Protein AF-A0A1Y2V5S9-F1 (afdb_monomer_lite)

Structure (mmCIF, N/CA/C/O backbone):
data_AF-A0A1Y2V5S9-F1
#
_entry.id   AF-A0A1Y2V5S9-F1
#
loop_
_atom_site.group_PDB
_atom_site.id
_atom_site.type_symbol
_atom_site.label_atom_id
_atom_site.label_alt_id
_atom_site.label_comp_id
_atom_site.label_asym_id
_atom_site.label_entity_id
_atom_site.label_seq_id
_atom_site.pdbx_PDB_ins_code
_atom_site.Cartn_x
_atom_site.Cartn_y
_atom_site.Cartn_z
_atom_site.occupancy
_atom_site.B_iso_or_equiv
_atom_site.auth_seq_id
_atom_site.auth_comp_id
_atom_site.auth_asym_id
_atom_site.auth_atom_id
_atom_site.pdbx_PDB_model_num
ATOM 1 N N . MET A 1 1 ? 30.079 -4.402 9.145 1.00 62.75 1 MET A N 1
ATOM 2 C CA . MET A 1 1 ? 29.454 -5.746 9.129 1.00 62.75 1 MET A CA 1
ATOM 3 C C . MET A 1 1 ? 28.172 -5.801 9.967 1.00 62.75 1 MET A C 1
ATOM 5 O O . MET A 1 1 ? 27.140 -6.150 9.419 1.00 62.75 1 MET A O 1
ATOM 9 N N . PHE A 1 2 ? 28.186 -5.369 11.237 1.00 76.19 2 PHE A N 1
ATOM 10 C CA . PHE A 1 2 ? 26.998 -5.355 12.113 1.00 76.19 2 PHE A CA 1
ATOM 11 C C . PHE A 1 2 ? 25.795 -4.567 11.555 1.00 76.19 2 PHE A C 1
ATOM 13 O O . PHE A 1 2 ? 24.699 -5.107 11.476 1.00 76.19 2 PHE A O 1
ATOM 20 N N . LEU A 1 3 ? 26.010 -3.329 11.088 1.00 72.00 3 LEU A N 1
ATOM 21 C CA . LEU A 1 3 ? 24.944 -2.487 10.523 1.00 72.00 3 LEU A CA 1
ATOM 22 C C . LEU A 1 3 ? 24.272 -3.119 9.292 1.00 72.00 3 LEU A C 1
ATOM 24 O O . LEU A 1 3 ? 23.061 -3.037 9.148 1.00 72.00 3 LEU A O 1
ATOM 28 N N . ILE A 1 4 ? 25.051 -3.781 8.433 1.00 73.25 4 ILE A N 1
ATOM 29 C CA . ILE A 1 4 ? 24.550 -4.452 7.224 1.00 73.25 4 ILE A CA 1
ATOM 30 C C . ILE A 1 4 ? 23.699 -5.668 7.606 1.00 73.25 4 ILE A C 1
ATOM 32 O O . ILE A 1 4 ? 22.613 -5.850 7.069 1.00 73.25 4 ILE A O 1
ATOM 36 N N . ASN A 1 5 ? 24.149 -6.462 8.580 1.00 76.69 5 ASN A N 1
ATOM 37 C CA . ASN A 1 5 ? 23.388 -7.613 9.070 1.00 76.69 5 ASN A CA 1
ATOM 38 C C . ASN A 1 5 ? 22.087 -7.187 9.764 1.00 76.69 5 ASN A C 1
ATOM 40 O O . ASN A 1 5 ? 21.061 -7.830 9.569 1.00 76.69 5 ASN A O 1
ATOM 44 N N . LEU A 1 6 ? 22.111 -6.083 10.518 1.00 75.88 6 LEU A N 1
ATOM 45 C CA . LEU A 1 6 ? 20.914 -5.492 11.118 1.00 75.88 6 LEU A CA 1
ATOM 46 C C . LEU A 1 6 ? 19.931 -5.005 10.042 1.00 75.88 6 LEU A C 1
ATOM 48 O O . LEU A 1 6 ? 18.738 -5.286 10.127 1.00 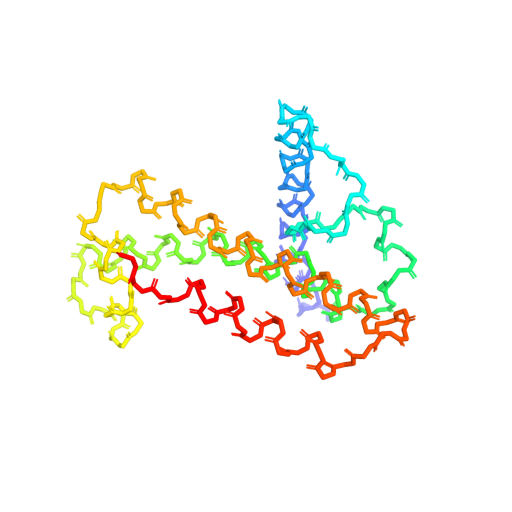75.88 6 LEU A O 1
ATOM 52 N N . LEU A 1 7 ? 20.432 -4.311 9.013 1.00 74.88 7 LEU A N 1
ATOM 53 C CA . LEU A 1 7 ? 19.605 -3.847 7.899 1.00 74.88 7 LEU A CA 1
ATOM 54 C C . LEU A 1 7 ? 18.941 -5.032 7.192 1.00 74.88 7 LEU A C 1
ATOM 56 O O . LEU A 1 7 ? 17.733 -5.021 6.989 1.00 74.88 7 LEU A O 1
ATOM 60 N N . ASN A 1 8 ? 19.711 -6.078 6.887 1.00 74.94 8 ASN A N 1
ATOM 61 C CA . ASN A 1 8 ? 19.202 -7.289 6.247 1.00 74.94 8 ASN A CA 1
ATOM 62 C C . ASN A 1 8 ? 18.162 -8.006 7.114 1.00 74.94 8 ASN A C 1
ATOM 64 O O . ASN A 1 8 ? 17.152 -8.466 6.590 1.00 74.94 8 ASN A O 1
ATOM 68 N N . PHE A 1 9 ? 18.367 -8.052 8.433 1.00 79.81 9 PHE A N 1
ATOM 69 C CA . PHE A 1 9 ? 17.420 -8.656 9.369 1.00 79.81 9 PHE A CA 1
ATOM 70 C C . PHE A 1 9 ? 16.061 -7.940 9.390 1.00 79.81 9 PHE A C 1
ATOM 72 O O . PHE A 1 9 ? 15.037 -8.588 9.567 1.00 79.81 9 PHE A O 1
ATOM 79 N N . ILE A 1 10 ? 16.035 -6.620 9.188 1.00 78.25 10 ILE A N 1
ATOM 80 C CA . ILE A 1 10 ? 14.794 -5.828 9.155 1.00 78.25 10 ILE A CA 1
ATOM 81 C C . ILE A 1 10 ? 14.162 -5.844 7.760 1.00 78.25 10 ILE A C 1
ATOM 83 O O . ILE A 1 10 ? 12.946 -5.948 7.618 1.00 78.25 10 ILE A O 1
ATOM 87 N N . ILE A 1 11 ? 14.986 -5.737 6.722 1.00 79.31 11 ILE A N 1
ATOM 88 C CA . ILE A 1 11 ? 14.534 -5.624 5.336 1.00 79.31 11 ILE A CA 1
ATOM 89 C C . ILE A 1 11 ? 13.961 -6.951 4.832 1.00 79.31 11 ILE A C 1
ATOM 91 O O . ILE A 1 11 ? 12.931 -6.953 4.161 1.00 79.31 11 ILE A O 1
ATOM 95 N N . TYR A 1 12 ? 14.578 -8.081 5.177 1.00 81.06 12 TYR A N 1
ATOM 96 C CA . TYR A 1 12 ? 14.161 -9.389 4.674 1.00 81.06 12 TYR A CA 1
ATOM 97 C C . TYR A 1 12 ? 12.710 -9.767 5.049 1.00 81.06 12 TYR A C 1
ATOM 99 O O . TYR A 1 12 ? 11.942 -10.105 4.146 1.00 81.06 12 TYR A O 1
ATOM 107 N N . PRO A 1 13 ? 12.261 -9.634 6.315 1.00 84.56 13 PRO A N 1
ATOM 108 C CA . PRO A 1 13 ? 10.860 -9.857 6.676 1.00 84.56 13 PRO A CA 1
ATOM 109 C C . PRO A 1 13 ? 9.885 -8.926 5.951 1.00 84.56 13 PRO A C 1
ATOM 111 O O . PRO A 1 13 ? 8.777 -9.341 5.621 1.00 84.56 13 PRO A O 1
ATOM 114 N N . LEU A 1 14 ? 10.283 -7.676 5.692 1.00 83.50 14 LEU A N 1
ATOM 115 C CA . LEU A 1 14 ? 9.447 -6.714 4.972 1.00 83.50 14 LEU A CA 1
ATOM 116 C C . LEU A 1 14 ? 9.270 -7.109 3.502 1.00 83.50 14 LEU A C 1
ATOM 118 O O . LEU A 1 14 ? 8.171 -6.970 2.970 1.00 83.50 14 LEU A O 1
ATOM 122 N N . PHE A 1 15 ? 10.313 -7.649 2.865 1.00 82.25 15 PHE A N 1
ATOM 123 C CA . PHE A 1 15 ? 10.203 -8.222 1.522 1.00 82.25 15 PHE A CA 1
ATOM 124 C C . PHE A 1 15 ? 9.290 -9.442 1.490 1.00 82.25 15 PHE A C 1
ATOM 126 O O . PHE A 1 15 ? 8.402 -9.500 0.645 1.00 82.25 15 PHE A O 1
ATOM 133 N N . LEU A 1 16 ? 9.445 -10.359 2.447 1.00 85.06 16 LEU A N 1
ATOM 134 C CA . LEU A 1 16 ? 8.584 -11.537 2.540 1.00 85.06 16 LEU A CA 1
ATOM 135 C C . LEU A 1 16 ? 7.112 -11.145 2.740 1.00 85.06 16 LEU A C 1
ATOM 137 O O . LEU A 1 16 ? 6.219 -11.707 2.109 1.00 85.06 16 LEU A O 1
ATOM 141 N N . ALA A 1 17 ? 6.851 -10.154 3.596 1.00 86.38 17 ALA A N 1
ATOM 142 C CA . ALA A 1 17 ? 5.509 -9.617 3.787 1.00 86.38 17 ALA A CA 1
ATOM 143 C C . ALA A 1 17 ? 4.955 -9.010 2.488 1.00 86.38 17 ALA A C 1
ATOM 145 O O . ALA A 1 17 ? 3.798 -9.252 2.154 1.00 86.38 17 ALA A O 1
ATOM 146 N N . ALA A 1 18 ? 5.778 -8.276 1.733 1.00 85.44 18 ALA A N 1
ATOM 147 C CA . ALA A 1 18 ? 5.381 -7.719 0.443 1.00 85.44 18 ALA A CA 1
ATOM 148 C C . ALA A 1 18 ? 5.036 -8.813 -0.582 1.00 85.44 18 ALA A C 1
ATOM 150 O O . ALA A 1 18 ? 4.019 -8.690 -1.260 1.00 85.44 18 ALA A O 1
ATOM 151 N N . ASP A 1 19 ? 5.820 -9.897 -0.656 1.00 85.75 19 ASP A N 1
ATOM 152 C CA . ASP A 1 19 ? 5.536 -11.048 -1.530 1.00 85.75 19 ASP A CA 1
ATOM 153 C C . ASP A 1 19 ? 4.181 -11.693 -1.187 1.00 85.75 19 ASP A C 1
ATOM 155 O O . ASP A 1 19 ? 3.372 -11.979 -2.070 1.00 85.75 19 ASP A O 1
ATOM 159 N N . ILE A 1 20 ? 3.897 -11.891 0.104 1.00 88.00 20 ILE A N 1
ATOM 160 C CA . ILE A 1 20 ? 2.612 -12.442 0.558 1.00 88.00 20 ILE A CA 1
ATOM 161 C C . ILE A 1 20 ? 1.464 -11.489 0.200 1.00 88.00 20 ILE A C 1
ATOM 163 O O . ILE A 1 20 ? 0.429 -11.926 -0.308 1.00 88.00 20 ILE A O 1
ATOM 167 N N . CYS A 1 21 ? 1.634 -10.186 0.427 1.00 87.75 21 CYS A N 1
ATOM 168 C CA . CYS A 1 21 ? 0.622 -9.191 0.082 1.00 87.75 21 CYS A CA 1
ATOM 169 C C . CYS A 1 21 ? 0.351 -9.126 -1.431 1.00 87.75 21 CYS A C 1
ATOM 171 O O . CYS A 1 21 ? -0.810 -9.011 -1.825 1.00 87.75 21 CYS A O 1
ATOM 173 N N . GLU A 1 22 ? 1.377 -9.261 -2.273 1.00 87.50 22 GLU A N 1
ATOM 174 C CA . GLU A 1 22 ? 1.236 -9.351 -3.732 1.00 87.50 22 GLU A CA 1
ATOM 175 C C . GLU A 1 22 ? 0.395 -10.567 -4.149 1.00 87.50 22 GLU A C 1
ATOM 177 O O . GLU A 1 22 ? -0.485 -10.456 -5.010 1.00 87.50 22 GLU A O 1
ATOM 182 N N . GLN A 1 23 ? 0.621 -11.726 -3.524 1.00 87.94 23 GLN A N 1
ATOM 183 C CA . GLN A 1 23 ? -0.163 -12.936 -3.792 1.00 87.94 23 GLN A CA 1
ATOM 184 C C . GLN A 1 23 ? -1.629 -12.759 -3.388 1.00 87.94 23 GLN A C 1
ATOM 186 O O . GLN A 1 23 ? -2.523 -13.115 -4.156 1.00 87.94 23 GLN A O 1
ATOM 191 N N . ILE A 1 24 ? -1.881 -12.159 -2.220 1.00 89.00 24 ILE A N 1
ATOM 192 C CA . ILE A 1 24 ? -3.239 -11.860 -1.749 1.00 89.00 24 ILE A CA 1
ATOM 193 C C . ILE A 1 24 ? -3.940 -10.894 -2.710 1.00 89.00 24 ILE A C 1
ATOM 195 O O . ILE A 1 24 ? -5.071 -11.156 -3.114 1.00 89.00 24 ILE A O 1
ATOM 199 N N . GLU A 1 25 ? -3.280 -9.805 -3.113 1.00 88.06 25 GLU A N 1
ATOM 200 C CA . GLU A 1 25 ? -3.842 -8.848 -4.074 1.00 88.06 25 GLU A CA 1
ATOM 201 C C . GLU A 1 25 ? -4.157 -9.531 -5.414 1.00 88.06 25 GLU A C 1
ATOM 203 O O . GLU A 1 25 ? -5.252 -9.362 -5.950 1.00 88.06 25 GLU A O 1
ATOM 208 N N . THR A 1 26 ? -3.246 -10.369 -5.919 1.00 87.56 26 THR A N 1
ATOM 209 C CA . THR A 1 26 ? -3.446 -11.127 -7.167 1.00 87.56 26 THR A CA 1
ATOM 210 C C . THR A 1 26 ? -4.639 -12.075 -7.064 1.00 87.56 26 THR A C 1
ATOM 212 O O . THR A 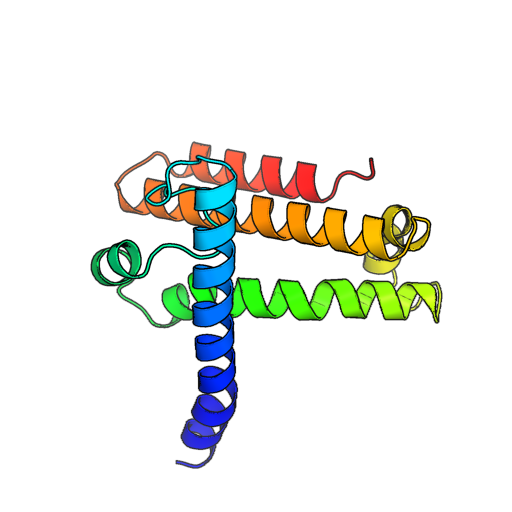1 26 ? -5.454 -12.153 -7.984 1.00 87.56 26 THR A O 1
ATOM 215 N N . PHE A 1 27 ? -4.775 -12.772 -5.936 1.00 89.19 27 PHE A N 1
ATOM 216 C CA . PHE A 1 27 ? -5.903 -13.659 -5.676 1.00 89.19 27 PHE A CA 1
ATOM 217 C C . PHE A 1 27 ? -7.230 -12.891 -5.633 1.00 89.19 27 PHE A C 1
ATOM 219 O O . PHE A 1 27 ? -8.194 -13.298 -6.281 1.00 89.19 27 PHE A O 1
ATOM 226 N N . VAL A 1 28 ? -7.272 -11.746 -4.943 1.00 86.81 28 VAL A N 1
ATOM 227 C CA . VAL A 1 28 ? -8.454 -10.868 -4.897 1.00 86.81 28 VAL A CA 1
ATOM 228 C C . VAL A 1 28 ? -8.826 -10.370 -6.293 1.00 86.81 28 VAL A C 1
ATOM 230 O O . VAL A 1 28 ? -10.001 -10.373 -6.651 1.00 86.81 28 VAL A O 1
ATOM 233 N N . PHE A 1 29 ? -7.846 -9.993 -7.111 1.00 87.69 29 PHE A N 1
ATOM 234 C CA . PHE A 1 29 ? -8.085 -9.586 -8.495 1.00 87.69 29 PHE A CA 1
ATOM 235 C C . PHE A 1 29 ? -8.685 -10.723 -9.322 1.00 87.69 29 PHE A C 1
ATOM 237 O O . PHE A 1 29 ? -9.643 -10.494 -10.059 1.00 87.69 29 PHE A O 1
ATOM 244 N N . GLY A 1 30 ? -8.172 -11.944 -9.149 1.00 86.12 30 GLY A N 1
ATOM 245 C CA . GLY A 1 30 ? -8.725 -13.145 -9.769 1.00 86.12 30 GLY A CA 1
ATOM 246 C C . GLY A 1 30 ? -10.179 -13.401 -9.364 1.00 86.12 30 GLY A C 1
ATOM 247 O O . GLY A 1 30 ? -11.015 -13.631 -10.235 1.00 86.12 30 GLY A O 1
ATOM 248 N N . LEU A 1 31 ? -10.502 -13.287 -8.070 1.00 90.00 31 LEU A N 1
ATOM 249 C CA . LEU A 1 31 ? -11.879 -13.417 -7.568 1.00 90.00 31 LEU A CA 1
ATOM 250 C C . LEU A 1 31 ? -12.823 -12.353 -8.139 1.00 90.00 31 LEU A C 1
ATOM 252 O O . LEU A 1 31 ? -13.991 -12.632 -8.395 1.00 90.00 31 LEU A O 1
ATOM 256 N N . LEU A 1 32 ? -12.322 -11.134 -8.336 1.00 86.06 32 LEU A N 1
ATOM 257 C CA . LEU A 1 32 ? -13.082 -10.013 -8.887 1.00 86.06 32 LEU A CA 1
ATOM 258 C C . LEU A 1 32 ? -13.100 -9.992 -10.424 1.00 86.06 32 LEU A C 1
ATOM 260 O O . LEU A 1 32 ? -13.617 -9.040 -11.005 1.00 86.06 32 LEU A O 1
ATOM 264 N N . HIS A 1 33 ? -12.534 -11.010 -11.087 1.00 86.31 33 HIS A N 1
ATOM 265 C CA . HIS A 1 33 ? -12.370 -11.067 -12.543 1.00 86.31 33 HIS A CA 1
ATOM 266 C C . HIS A 1 33 ? -11.689 -9.819 -13.138 1.00 86.31 33 HIS A C 1
ATOM 268 O O . HIS A 1 33 ? -11.948 -9.429 -14.278 1.00 86.31 33 HIS A O 1
ATOM 274 N N . MET A 1 34 ? -10.798 -9.188 -12.372 1.00 83.62 34 MET A N 1
ATOM 275 C CA . MET A 1 34 ? -9.986 -8.067 -12.834 1.00 83.62 34 MET A CA 1
ATOM 276 C C . MET A 1 34 ? -8.718 -8.570 -13.525 1.00 83.62 34 MET A C 1
ATOM 278 O O . MET A 1 34 ? -8.179 -9.631 -13.208 1.00 83.62 34 MET A O 1
ATOM 282 N N . TRP A 1 35 ? -8.208 -7.784 -14.473 1.00 83.00 35 TRP A N 1
ATOM 283 C CA . TRP A 1 35 ? -6.981 -8.110 -15.194 1.00 83.00 35 TRP A CA 1
ATOM 284 C C . TRP A 1 35 ? -5.766 -8.102 -14.251 1.00 83.00 35 TRP A C 1
ATOM 286 O O . TRP A 1 35 ? -5.314 -7.043 -13.815 1.00 83.00 35 TRP A O 1
ATOM 296 N N . ILE A 1 36 ? -5.216 -9.284 -13.950 1.00 78.88 36 ILE A N 1
ATOM 297 C CA . ILE A 1 36 ? -4.135 -9.465 -12.961 1.00 78.88 36 ILE A CA 1
ATOM 298 C C . ILE A 1 36 ? -2.800 -8.816 -13.364 1.00 78.88 36 ILE A C 1
ATOM 300 O O . ILE A 1 36 ? -2.006 -8.470 -12.491 1.00 78.88 36 ILE A O 1
ATOM 304 N N . TRP A 1 37 ? -2.572 -8.595 -14.664 1.00 77.25 37 TRP A N 1
ATOM 305 C CA . TRP A 1 37 ? -1.341 -7.994 -15.203 1.00 77.25 37 TRP A CA 1
ATOM 306 C C . TRP A 1 37 ? -1.414 -6.467 -15.334 1.00 77.25 37 TRP A C 1
ATOM 308 O O . TRP A 1 37 ? -0.658 -5.862 -16.094 1.00 77.25 37 TRP A O 1
ATOM 318 N N . THR A 1 38 ? -2.366 -5.827 -14.657 1.00 77.25 38 THR A N 1
ATOM 319 C CA . THR A 1 38 ? -2.508 -4.368 -14.694 1.00 77.25 38 THR A CA 1
ATOM 320 C C . THR A 1 38 ? -1.373 -3.676 -13.940 1.00 77.25 38 THR A C 1
ATOM 322 O O . THR A 1 38 ? -0.862 -4.194 -12.952 1.00 77.25 38 THR A O 1
ATOM 325 N N . ASN A 1 39 ? -1.002 -2.476 -14.394 1.00 73.62 39 ASN A N 1
ATOM 326 C CA . ASN A 1 39 ? -0.058 -1.606 -13.684 1.00 73.62 39 ASN A CA 1
ATOM 327 C C . ASN A 1 39 ? -0.709 -0.920 -12.465 1.00 73.62 39 ASN A C 1
ATOM 329 O O . ASN A 1 39 ? -0.005 -0.391 -11.608 1.00 73.62 39 ASN A O 1
ATOM 333 N N . PHE A 1 40 ? -2.046 -0.924 -12.386 1.00 80.75 40 PHE A N 1
ATOM 334 C CA . PHE A 1 40 ? -2.813 -0.301 -11.309 1.00 80.75 40 PHE A CA 1
ATOM 335 C C . PHE A 1 40 ? -2.905 -1.215 -10.087 1.00 80.75 40 PHE A C 1
ATOM 337 O O . PHE A 1 40 ? -3.936 -1.840 -9.831 1.00 80.75 40 PHE A O 1
ATOM 344 N N . ARG A 1 41 ? -1.783 -1.342 -9.375 1.00 81.94 41 ARG A N 1
ATOM 345 C CA . ARG A 1 41 ? -1.629 -2.258 -8.241 1.00 81.94 41 ARG A CA 1
ATOM 346 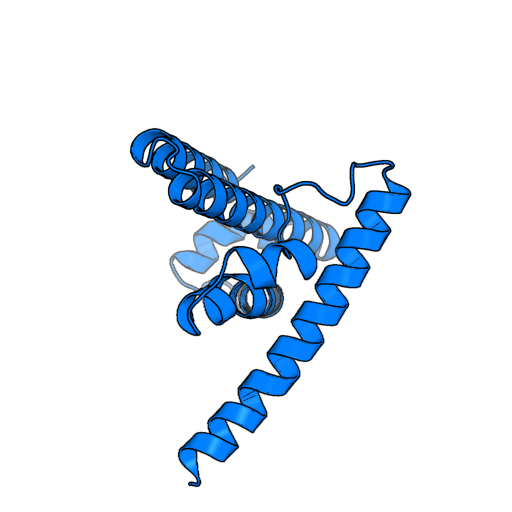C C . ARG A 1 41 ? -0.787 -1.653 -7.131 1.00 81.94 41 ARG A C 1
ATOM 348 O O . ARG A 1 41 ? 0.205 -0.963 -7.388 1.00 81.94 41 ARG A O 1
ATOM 355 N N . MET A 1 42 ? -1.166 -1.950 -5.893 1.00 85.12 42 MET A N 1
ATOM 356 C CA . MET A 1 42 ? -0.392 -1.574 -4.713 1.00 85.12 42 MET A CA 1
ATOM 357 C C . MET A 1 42 ? 0.927 -2.348 -4.663 1.00 85.12 42 MET A C 1
ATOM 359 O O . MET A 1 42 ? 1.958 -1.754 -4.348 1.00 85.12 42 MET A O 1
ATOM 363 N N . PHE A 1 43 ? 0.894 -3.634 -5.028 1.00 84.88 43 PHE A N 1
ATOM 364 C CA . PHE A 1 43 ? 2.074 -4.478 -5.194 1.00 84.88 43 PHE A CA 1
ATOM 365 C C . PHE A 1 43 ? 2.194 -4.876 -6.675 1.00 84.88 43 PHE A C 1
ATOM 367 O O . PHE A 1 43 ? 1.455 -5.741 -7.150 1.00 84.88 43 PHE A O 1
ATOM 374 N N . PRO A 1 44 ? 3.077 -4.216 -7.446 1.00 74.25 44 PRO A N 1
ATOM 375 C CA . PRO A 1 44 ? 3.297 -4.564 -8.846 1.00 74.25 44 PRO A CA 1
ATOM 376 C C . PRO A 1 44 ? 3.764 -6.020 -8.989 1.00 74.25 44 PRO A C 1
ATOM 378 O O . PRO A 1 44 ? 4.479 -6.531 -8.131 1.00 74.25 44 PRO A O 1
ATOM 381 N N . CYS A 1 45 ? 3.391 -6.683 -10.086 1.00 70.00 45 CYS A N 1
ATOM 382 C CA . CYS A 1 45 ? 3.822 -8.060 -10.334 1.00 70.00 45 CYS A CA 1
ATOM 383 C C . CYS A 1 45 ? 5.347 -8.157 -10.462 1.00 70.00 45 CYS A C 1
ATOM 385 O O . CYS A 1 45 ? 5.953 -7.335 -11.154 1.00 70.00 45 CYS A O 1
ATOM 387 N N . GLN A 1 46 ? 5.951 -9.214 -9.909 1.00 64.62 46 GLN A N 1
ATOM 388 C CA . GLN A 1 46 ? 7.401 -9.469 -10.008 1.00 64.62 46 GLN A CA 1
ATOM 389 C C . GLN A 1 46 ? 7.972 -9.365 -11.441 1.00 64.62 46 GLN A C 1
ATOM 391 O O . GLN A 1 46 ? 9.060 -8.831 -11.629 1.00 64.62 46 GLN A O 1
ATOM 396 N N . HIS A 1 47 ? 7.230 -9.780 -12.475 1.00 62.62 47 HIS A N 1
ATOM 397 C CA . HIS A 1 47 ? 7.691 -9.658 -13.871 1.00 62.62 47 HIS A CA 1
ATOM 398 C C . HIS A 1 47 ? 7.809 -8.200 -14.347 1.00 62.62 47 HIS A C 1
ATOM 400 O O . HIS A 1 47 ? 8.661 -7.878 -15.163 1.00 62.62 47 HIS A O 1
ATOM 406 N N . GLN A 1 48 ? 6.986 -7.293 -13.817 1.00 59.69 48 GLN A N 1
ATOM 407 C CA . GLN A 1 48 ? 7.108 -5.859 -14.097 1.00 59.69 48 GLN A CA 1
ATOM 408 C C . GLN A 1 48 ? 8.230 -5.214 -13.273 1.00 59.69 48 GLN A C 1
ATOM 410 O O . GLN A 1 48 ? 8.631 -4.092 -13.576 1.00 59.69 48 GLN A O 1
ATOM 415 N N . TYR A 1 49 ? 8.722 -5.897 -12.233 1.00 58.53 49 TYR A N 1
ATOM 416 C CA . TYR A 1 49 ? 9.743 -5.377 -11.333 1.00 58.53 49 TYR A CA 1
ATOM 417 C C . TYR A 1 49 ? 11.145 -5.451 -11.924 1.00 58.53 49 TYR A C 1
ATOM 419 O O . TYR A 1 49 ? 11.873 -4.458 -11.885 1.00 58.53 49 TYR A O 1
ATOM 427 N N . GLU A 1 50 ? 11.503 -6.613 -12.467 1.00 56.28 50 GLU A N 1
ATOM 428 C CA . GLU A 1 50 ? 12.846 -6.883 -12.992 1.00 56.28 50 GLU A CA 1
ATOM 429 C C . GLU A 1 50 ? 13.172 -6.022 -14.220 1.00 56.28 50 GLU A C 1
ATOM 431 O O . GLU A 1 50 ? 14.321 -5.636 -14.416 1.00 56.28 50 GLU A O 1
ATOM 436 N N . GLU A 1 51 ? 12.157 -5.639 -14.997 1.00 55.88 51 GLU A N 1
ATOM 437 C CA . GLU A 1 51 ? 12.326 -4.774 -16.169 1.00 55.88 51 GLU A CA 1
ATOM 438 C C . GLU A 1 51 ? 12.300 -3.269 -15.843 1.00 55.88 51 GLU A C 1
ATOM 440 O O . GLU A 1 51 ? 12.847 -2.474 -16.609 1.00 55.88 51 GLU A O 1
ATOM 445 N N . ARG A 1 52 ? 11.657 -2.841 -14.741 1.00 56.12 52 ARG A N 1
ATOM 446 C CA . ARG A 1 52 ? 11.368 -1.409 -14.481 1.00 56.12 52 ARG A CA 1
ATOM 447 C C . ARG A 1 52 ? 12.146 -0.774 -13.332 1.00 56.12 52 ARG A C 1
ATOM 449 O O . ARG A 1 52 ? 12.225 0.454 -13.288 1.00 56.12 52 ARG A O 1
ATOM 456 N N . TYR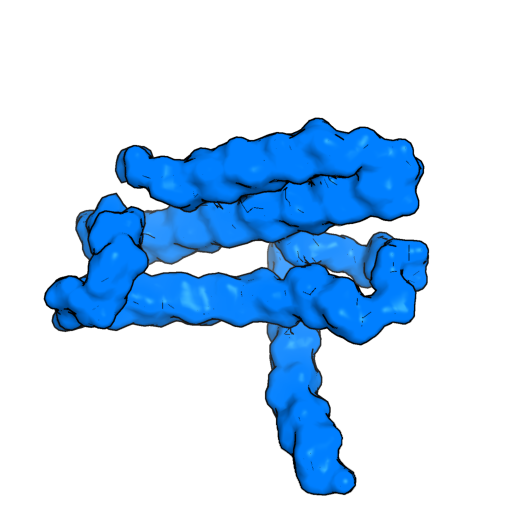 A 1 53 ? 12.705 -1.550 -12.402 1.00 56.50 53 TYR A N 1
ATOM 457 C CA . TYR A 1 53 ? 13.345 -0.999 -11.204 1.00 56.50 53 TYR A CA 1
ATOM 458 C C . TYR A 1 53 ? 14.819 -1.392 -11.110 1.00 56.50 53 TYR A C 1
ATOM 460 O O . TYR A 1 53 ? 15.171 -2.514 -10.763 1.00 56.50 53 TYR A O 1
ATOM 468 N N . VAL A 1 54 ? 15.692 -0.424 -11.392 1.00 55.38 54 VAL A N 1
ATOM 469 C CA . VAL A 1 54 ? 17.148 -0.619 -11.512 1.00 55.38 54 VAL A CA 1
ATOM 470 C C . VAL A 1 54 ? 17.876 -0.284 -10.194 1.00 55.38 54 VAL A C 1
ATOM 472 O O . VAL A 1 54 ? 19.063 -0.560 -10.048 1.00 55.38 54 VAL A O 1
ATOM 475 N N . GLY A 1 55 ? 17.185 0.292 -9.196 1.00 61.69 55 GLY A N 1
ATOM 476 C CA . GLY A 1 55 ? 17.804 0.764 -7.948 1.00 61.69 55 GLY A CA 1
ATOM 477 C C . GLY A 1 55 ? 17.099 0.351 -6.649 1.00 61.69 55 GLY A C 1
ATOM 478 O O . GLY A 1 55 ? 15.871 0.315 -6.564 1.00 61.69 55 GLY A O 1
ATOM 479 N N . LEU A 1 56 ? 17.893 0.151 -5.586 1.00 63.25 56 LEU A N 1
ATOM 480 C CA . LEU A 1 56 ? 17.442 -0.197 -4.225 1.00 63.25 56 LEU A CA 1
ATOM 481 C C . LEU A 1 56 ? 16.339 0.742 -3.698 1.00 63.25 56 LEU A C 1
ATOM 483 O O . LEU A 1 56 ? 15.387 0.294 -3.068 1.00 63.25 56 LEU A O 1
ATOM 487 N N . HIS A 1 57 ? 16.432 2.044 -3.981 1.00 62.78 57 HIS A N 1
ATOM 488 C CA . HIS A 1 57 ? 15.429 3.026 -3.556 1.00 62.78 57 HIS A CA 1
ATOM 489 C C . HIS A 1 57 ? 14.046 2.759 -4.148 1.00 62.78 57 HIS A C 1
ATOM 491 O O . HIS A 1 57 ? 13.037 2.927 -3.466 1.00 62.78 57 HIS A O 1
ATOM 497 N N . GLN A 1 58 ? 13.993 2.314 -5.400 1.00 65.50 58 GLN A N 1
ATOM 498 C CA . GLN A 1 58 ? 12.732 2.031 -6.069 1.00 65.50 58 GLN A CA 1
ATOM 499 C C . GLN A 1 58 ? 12.136 0.705 -5.587 1.00 65.50 58 GLN A C 1
ATOM 501 O O . GLN A 1 58 ? 10.923 0.588 -5.430 1.00 65.50 58 GLN A O 1
ATOM 506 N N . LEU A 1 59 ? 13.001 -0.259 -5.263 1.00 67.06 59 LEU A N 1
ATOM 507 C CA . LEU A 1 59 ? 12.620 -1.513 -4.623 1.00 67.06 59 LEU A CA 1
ATOM 508 C C . LEU A 1 59 ? 11.975 -1.259 -3.244 1.00 67.06 59 LEU A C 1
ATOM 510 O O . LEU A 1 59 ? 10.911 -1.800 -2.941 1.00 67.06 59 LEU A O 1
ATOM 514 N N . ILE A 1 60 ? 12.574 -0.376 -2.436 1.00 68.12 60 ILE A N 1
ATOM 515 C CA . ILE A 1 60 ? 12.035 0.041 -1.131 1.00 68.12 60 ILE A CA 1
ATOM 516 C C . ILE A 1 60 ? 10.695 0.772 -1.303 1.00 68.12 60 ILE A C 1
ATOM 518 O O . ILE A 1 60 ? 9.727 0.444 -0.615 1.00 68.12 60 ILE A O 1
ATOM 522 N N . ALA A 1 61 ? 10.617 1.734 -2.226 1.00 67.88 61 ALA A N 1
ATOM 523 C CA . ALA A 1 61 ? 9.403 2.515 -2.459 1.00 67.88 61 ALA A CA 1
ATOM 524 C C . ALA A 1 61 ? 8.238 1.658 -2.978 1.00 67.88 61 ALA A C 1
ATOM 526 O O . ALA A 1 61 ? 7.106 1.838 -2.540 1.00 67.88 61 ALA A O 1
ATOM 527 N N . GLY A 1 62 ? 8.513 0.711 -3.877 1.00 69.12 62 GLY A N 1
ATOM 528 C CA . GLY A 1 62 ? 7.477 -0.113 -4.489 1.00 69.12 62 GLY A CA 1
ATOM 529 C C . GLY A 1 62 ? 7.012 -1.287 -3.623 1.00 69.12 62 GLY A C 1
ATOM 530 O O . GLY A 1 62 ? 5.843 -1.647 -3.694 1.00 69.12 62 GLY A O 1
ATOM 531 N N . ARG A 1 63 ? 7.895 -1.897 -2.814 1.00 76.19 63 ARG A N 1
ATOM 532 C CA . ARG A 1 63 ? 7.561 -3.132 -2.069 1.00 76.19 63 ARG A CA 1
ATOM 533 C C . ARG A 1 63 ? 7.442 -2.933 -0.568 1.00 76.19 63 ARG A C 1
ATOM 535 O O . ARG A 1 63 ? 6.533 -3.471 0.051 1.00 76.19 63 ARG A O 1
ATOM 542 N N . ILE A 1 64 ? 8.337 -2.150 0.027 1.00 80.00 64 ILE A N 1
ATOM 543 C CA . ILE A 1 64 ? 8.424 -2.034 1.487 1.00 80.00 64 ILE A CA 1
ATOM 544 C C . ILE A 1 64 ? 7.488 -0.950 2.017 1.00 80.00 64 ILE A C 1
ATOM 546 O O . ILE A 1 64 ? 6.783 -1.168 3.002 1.00 80.00 64 ILE A O 1
ATOM 550 N N . LEU A 1 65 ? 7.454 0.217 1.368 1.00 80.62 65 LEU A N 1
ATOM 551 C CA . LEU A 1 65 ? 6.601 1.331 1.789 1.00 80.62 65 LEU A CA 1
ATOM 552 C C . LEU A 1 65 ? 5.113 0.941 1.918 1.00 80.62 65 LEU A C 1
ATOM 554 O O . LEU A 1 65 ? 4.517 1.286 2.939 1.00 80.62 65 LEU A O 1
ATOM 558 N N . PRO A 1 66 ? 4.507 0.191 0.976 1.00 82.44 66 PRO A N 1
ATOM 559 C CA . PRO A 1 66 ? 3.114 -0.230 1.097 1.00 82.44 66 PRO A CA 1
ATOM 560 C C . PRO A 1 66 ? 2.881 -1.109 2.335 1.00 82.44 66 PRO A C 1
ATOM 562 O O . PRO A 1 66 ? 1.906 -0.899 3.054 1.00 82.44 66 PRO A O 1
ATOM 565 N N . VAL A 1 67 ? 3.806 -2.027 2.649 1.00 84.50 67 VAL A N 1
ATOM 566 C CA . VAL A 1 67 ? 3.749 -2.867 3.862 1.00 84.50 67 VAL A CA 1
ATOM 567 C C . VAL A 1 67 ? 3.818 -2.009 5.124 1.00 84.50 67 VAL A C 1
ATOM 569 O O . VAL A 1 67 ? 3.013 -2.190 6.037 1.00 84.50 67 VAL A O 1
ATOM 572 N N . ILE A 1 68 ? 4.734 -1.037 5.170 1.00 82.62 68 ILE A N 1
ATOM 573 C CA . ILE A 1 68 ? 4.850 -0.115 6.308 1.00 82.62 68 ILE A CA 1
ATOM 574 C C . ILE A 1 68 ? 3.537 0.649 6.509 1.00 82.62 68 ILE A C 1
ATOM 576 O O . ILE A 1 68 ? 3.053 0.736 7.636 1.00 82.62 68 ILE A O 1
ATOM 580 N N . LEU A 1 69 ? 2.933 1.167 5.436 1.00 82.00 69 LEU A N 1
ATOM 581 C CA . LEU A 1 69 ? 1.672 1.912 5.510 1.00 82.00 69 LEU A CA 1
ATOM 582 C C . LEU A 1 69 ? 0.507 1.033 5.990 1.00 82.00 69 LEU A C 1
ATOM 584 O O . LEU A 1 69 ? -0.285 1.483 6.822 1.00 82.00 69 LEU A O 1
ATOM 588 N N . LEU A 1 70 ? 0.435 -0.219 5.526 1.00 82.88 70 LEU A N 1
ATOM 589 C CA . LEU A 1 70 ? -0.581 -1.188 5.955 1.00 82.88 70 LEU A CA 1
ATOM 590 C C . LEU A 1 70 ? -0.483 -1.547 7.437 1.00 82.88 70 LEU A C 1
ATOM 592 O O . LEU A 1 70 ? -1.503 -1.868 8.037 1.00 82.88 70 LEU A O 1
ATOM 596 N N . VAL A 1 71 ? 0.705 -1.490 8.039 1.00 82.38 71 VAL A N 1
ATOM 597 C CA . VAL A 1 71 ? 0.885 -1.769 9.472 1.00 82.38 71 VAL A CA 1
ATOM 598 C C . VAL A 1 71 ? 0.716 -0.499 10.309 1.00 82.38 71 VAL A C 1
ATOM 600 O O . VAL A 1 71 ? 0.009 -0.500 11.317 1.00 82.38 71 VAL A O 1
ATOM 603 N N . ALA A 1 72 ? 1.339 0.603 9.891 1.00 80.75 72 ALA A N 1
ATOM 604 C CA . ALA A 1 72 ? 1.424 1.823 10.686 1.00 80.75 72 ALA A CA 1
ATOM 605 C C . ALA A 1 72 ? 0.082 2.558 10.808 1.00 80.75 72 ALA A C 1
ATOM 607 O O . ALA A 1 72 ? -0.260 3.028 11.893 1.00 80.75 72 ALA A O 1
ATOM 608 N N . ILE A 1 73 ? -0.692 2.664 9.722 1.00 76.94 73 ILE A N 1
ATOM 609 C CA . ILE A 1 73 ? -1.932 3.456 9.714 1.00 76.94 73 ILE A CA 1
ATOM 610 C C . ILE A 1 73 ? -3.020 2.822 10.606 1.00 76.94 73 ILE A C 1
ATOM 612 O O . ILE A 1 73 ? -3.589 3.540 11.437 1.00 76.94 73 ILE A O 1
ATOM 616 N N . PRO A 1 74 ? -3.291 1.502 10.527 1.00 75.94 74 PRO A N 1
ATOM 617 C CA . PRO A 1 74 ? -4.210 0.833 11.446 1.00 75.94 74 PRO A CA 1
ATOM 618 C C . PRO A 1 74 ? -3.842 0.998 12.919 1.00 75.94 74 PRO A C 1
ATOM 620 O O . PRO A 1 74 ? -4.726 1.227 13.751 1.00 75.94 74 PRO A O 1
ATOM 623 N N . GLU A 1 75 ? -2.552 0.906 13.243 1.00 80.31 75 GLU A N 1
ATOM 624 C CA . GLU A 1 75 ? -2.080 1.037 14.620 1.00 80.31 75 GLU A CA 1
ATOM 625 C C . GLU A 1 75 ? -2.219 2.478 15.120 1.00 80.31 75 GLU A C 1
ATOM 627 O O . GLU A 1 75 ? -2.664 2.709 16.245 1.00 80.31 75 GLU A O 1
ATOM 632 N N . LEU A 1 76 ? -1.956 3.463 14.260 1.00 76.94 76 LEU A N 1
ATOM 633 C CA . LEU A 1 76 ? -2.143 4.871 14.592 1.00 76.94 76 LEU A CA 1
ATOM 634 C C . LEU A 1 76 ? -3.619 5.199 14.871 1.00 76.94 76 LEU A C 1
ATOM 636 O O . LEU A 1 76 ? -3.922 5.930 15.811 1.00 76.94 76 LEU A O 1
ATOM 640 N N . VAL A 1 77 ? -4.554 4.594 14.134 1.00 75.88 77 VAL A N 1
ATOM 641 C CA . VAL A 1 77 ? -5.997 4.783 14.380 1.00 75.88 77 VAL A CA 1
ATOM 642 C C . VAL A 1 77 ? -6.457 4.050 15.629 1.00 75.88 77 VAL A C 1
ATOM 644 O O . VAL A 1 77 ? -7.281 4.569 16.385 1.00 75.88 77 VAL A O 1
ATOM 647 N N . ARG A 1 78 ? -5.925 2.853 15.879 1.00 79.19 78 ARG A N 1
ATOM 648 C CA . ARG A 1 78 ? -6.184 2.122 17.121 1.00 79.19 78 ARG A CA 1
ATOM 649 C C . ARG A 1 78 ? -5.720 2.923 18.338 1.00 79.19 78 ARG A C 1
ATOM 651 O O . ARG A 1 78 ? -6.448 2.986 19.329 1.00 79.19 78 ARG A O 1
ATOM 658 N N . ASN A 1 79 ? -4.551 3.549 18.246 1.00 79.81 79 ASN A N 1
ATOM 659 C CA . ASN A 1 79 ? -4.008 4.404 19.295 1.00 79.81 79 ASN A CA 1
ATOM 660 C C . ASN A 1 79 ? -4.845 5.671 19.478 1.00 79.81 79 ASN A C 1
ATOM 662 O O . ASN A 1 79 ? -5.203 5.983 20.608 1.00 79.81 79 ASN A O 1
ATOM 666 N N . GLU A 1 80 ? -5.274 6.321 18.396 1.00 80.25 80 GLU A N 1
ATOM 667 C CA . GLU A 1 80 ? -6.142 7.501 18.482 1.00 80.25 80 GLU A CA 1
ATOM 668 C C . GLU A 1 80 ? -7.535 7.179 19.057 1.00 80.25 80 GLU A C 1
ATOM 670 O O . GLU A 1 80 ? -8.116 7.997 19.766 1.00 80.25 80 GLU A O 1
ATOM 675 N N . ARG A 1 81 ? -8.068 5.969 18.828 1.00 77.88 81 ARG A N 1
ATOM 676 C CA . ARG A 1 81 ? -9.308 5.505 19.484 1.00 77.88 81 ARG A CA 1
ATOM 677 C C . ARG A 1 81 ? -9.132 5.271 20.984 1.00 77.88 81 ARG A C 1
ATOM 679 O O . ARG A 1 81 ? -10.061 5.525 21.745 1.00 77.88 81 ARG A O 1
ATOM 686 N N . ARG A 1 82 ? -7.980 4.736 21.403 1.00 82.06 82 ARG A N 1
ATOM 687 C CA . ARG A 1 82 ? -7.668 4.472 22.820 1.00 82.06 82 ARG A CA 1
ATOM 688 C C . ARG A 1 82 ? -7.346 5.753 23.580 1.00 82.06 82 ARG A C 1
ATOM 690 O O . ARG A 1 82 ? -7.758 5.894 24.727 1.00 82.06 82 ARG A O 1
ATOM 697 N N . THR A 1 83 ? -6.639 6.668 22.929 1.00 81.69 83 THR A N 1
ATOM 698 C CA . THR A 1 83 ? -6.136 7.903 23.523 1.00 81.69 83 THR A CA 1
ATOM 699 C C . THR A 1 83 ? -6.426 9.072 22.574 1.00 81.69 83 THR A C 1
ATOM 701 O O . THR A 1 83 ? -5.552 9.493 21.813 1.00 81.69 83 THR A O 1
ATOM 704 N N . PRO A 1 84 ? -7.664 9.599 22.578 1.00 78.25 84 PRO A N 1
ATOM 705 C CA . PRO A 1 84 ? -8.066 10.662 21.663 1.00 78.25 84 PRO A CA 1
ATOM 706 C C . PRO A 1 84 ? -7.162 11.894 21.787 1.00 78.25 84 PRO A C 1
ATOM 708 O O . PRO A 1 84 ? -6.928 12.389 22.889 1.00 78.25 84 PRO A O 1
ATOM 711 N N . GLY A 1 85 ? -6.670 12.408 20.659 1.00 73.06 85 GLY A N 1
ATOM 712 C CA . GLY A 1 85 ? -5.759 13.552 20.592 1.00 73.06 85 GLY A CA 1
ATOM 713 C C . GLY A 1 85 ? -4.270 13.194 20.596 1.00 73.06 85 GLY A C 1
ATOM 714 O O . GLY A 1 85 ? -3.447 14.093 20.412 1.00 73.06 85 GLY A O 1
ATOM 715 N N . SER A 1 86 ? -3.911 11.915 20.753 1.00 76.62 86 SER A N 1
ATOM 716 C CA . SER A 1 86 ? -2.514 11.454 20.785 1.00 76.62 86 SER A CA 1
ATOM 717 C C . SER A 1 86 ? -1.744 11.723 19.489 1.00 76.62 86 SER A C 1
ATOM 719 O O . SER A 1 86 ? -0.556 12.037 19.529 1.00 76.62 86 SER A O 1
ATOM 721 N N . ALA A 1 87 ? -2.421 11.657 18.341 1.00 68.62 87 ALA A N 1
ATOM 722 C CA . ALA A 1 87 ? -1.823 11.853 17.025 1.00 68.62 87 ALA A CA 1
ATOM 723 C C . ALA A 1 87 ? -1.931 13.306 16.514 1.00 68.62 87 ALA A C 1
ATOM 725 O O . ALA A 1 87 ? -1.646 13.581 15.345 1.00 68.62 87 ALA A O 1
ATOM 726 N N . GLY A 1 88 ? -2.360 14.257 17.354 1.00 76.94 88 GLY A N 1
ATOM 727 C CA . GLY A 1 88 ? -2.389 15.685 17.023 1.00 76.94 88 GLY A CA 1
ATOM 728 C C . GLY A 1 88 ? -3.176 16.005 15.744 1.00 76.94 88 GLY A C 1
ATOM 729 O O . GLY A 1 88 ? -4.354 15.671 15.617 1.00 76.94 88 GLY A O 1
ATOM 730 N N . LEU A 1 89 ? -2.535 16.682 14.784 1.00 71.25 89 LEU A N 1
ATOM 731 C CA . LEU A 1 89 ? -3.152 17.056 13.502 1.00 71.25 89 LEU A CA 1
ATOM 732 C C . LEU A 1 89 ? -3.524 15.828 12.651 1.00 71.25 89 LEU A C 1
ATOM 734 O O . LEU A 1 89 ? -4.582 15.819 12.024 1.00 71.25 89 LEU A O 1
ATOM 738 N N . VAL A 1 90 ? -2.712 14.769 12.703 1.00 66.75 90 VAL A N 1
ATOM 739 C CA . VAL A 1 90 ? -2.968 13.499 12.004 1.00 66.75 90 VAL A CA 1
ATOM 740 C C . VAL A 1 90 ? -4.175 12.785 12.619 1.00 66.75 90 VAL A C 1
ATOM 742 O O . VAL A 1 90 ? -5.053 12.320 11.896 1.00 66.75 90 VAL A O 1
ATOM 745 N N . GLY A 1 91 ? -4.293 12.793 13.950 1.00 66.00 91 GLY A N 1
ATOM 746 C CA . GLY A 1 91 ? -5.459 12.256 14.663 1.00 66.00 91 GLY A CA 1
ATOM 747 C C . GLY A 1 91 ? -6.772 12.940 14.270 1.00 66.00 91 GLY A C 1
ATOM 748 O O . GLY A 1 91 ? -7.787 12.277 14.060 1.00 66.00 91 GLY A O 1
ATOM 749 N N . ARG A 1 92 ? -6.747 14.263 14.049 1.00 68.50 92 ARG A N 1
ATOM 750 C CA . ARG A 1 92 ? -7.921 15.007 13.551 1.00 68.50 92 ARG A CA 1
ATOM 751 C C . ARG A 1 92 ? -8.322 14.607 12.133 1.00 68.50 92 ARG A C 1
ATOM 753 O O . ARG A 1 92 ? -9.515 14.517 11.864 1.00 68.50 92 ARG A O 1
ATOM 760 N N . MET A 1 93 ? -7.357 14.352 11.250 1.00 66.62 93 MET A N 1
ATOM 761 C CA . MET A 1 93 ? -7.635 13.871 9.890 1.00 66.62 93 MET A CA 1
ATOM 762 C C . MET A 1 93 ? -8.199 12.444 9.890 1.00 66.62 93 MET A C 1
ATOM 764 O O . MET A 1 93 ? -9.022 12.099 9.049 1.00 66.62 93 MET A O 1
ATOM 768 N N . LEU A 1 94 ? -7.812 11.630 10.872 1.00 66.00 94 LEU A N 1
ATOM 769 C CA . LEU A 1 94 ? -8.286 10.254 11.041 1.00 66.00 94 LEU A CA 1
ATOM 770 C C . LEU A 1 94 ? -9.587 10.151 11.846 1.00 66.00 94 LEU A C 1
ATOM 772 O O . LEU A 1 94 ? -10.139 9.062 11.987 1.00 66.00 94 LEU A O 1
ATOM 776 N N . ARG A 1 95 ? -10.116 11.269 12.345 1.00 67.44 95 ARG A N 1
ATOM 777 C CA . ARG A 1 95 ? -11.296 11.317 13.216 1.00 67.44 95 ARG A CA 1
ATOM 778 C C . ARG A 1 95 ? -12.580 10.706 12.621 1.00 67.44 95 ARG A C 1
ATOM 780 O O . ARG A 1 95 ? -13.308 10.040 13.357 1.00 67.44 95 ARG A O 1
ATOM 787 N N . PRO A 1 96 ? -12.869 10.841 11.310 1.00 67.88 96 PRO A N 1
ATOM 788 C CA . PRO A 1 96 ? -13.979 10.112 10.689 1.00 67.88 96 PRO A CA 1
ATOM 789 C C . PRO A 1 96 ? -13.799 8.591 10.810 1.00 67.88 96 PRO A C 1
ATOM 791 O O . PRO A 1 96 ? -14.740 7.857 11.104 1.00 67.88 96 PRO A O 1
ATOM 794 N N . LEU A 1 97 ? -12.557 8.117 10.678 1.00 66.06 97 LEU A N 1
ATOM 795 C CA . LEU A 1 97 ? -12.207 6.703 10.783 1.00 66.06 97 LEU A CA 1
ATOM 796 C C . LEU A 1 97 ? -12.171 6.217 12.234 1.00 66.06 97 LEU A C 1
ATOM 798 O O . LEU A 1 97 ? -12.454 5.048 12.480 1.00 66.06 97 LEU A O 1
ATOM 802 N N . THR A 1 98 ? -11.854 7.065 13.215 1.00 65.38 98 THR A N 1
ATOM 803 C CA . THR A 1 98 ? -11.935 6.682 14.636 1.00 65.38 98 THR A CA 1
ATOM 804 C C . THR A 1 98 ? -13.382 6.515 15.103 1.00 65.38 98 THR A C 1
ATOM 806 O O . THR A 1 98 ? -13.628 5.707 15.994 1.00 65.38 98 THR A O 1
ATOM 809 N N . ASN A 1 99 ? -14.329 7.222 14.476 1.00 70.12 99 ASN A N 1
ATOM 810 C CA . ASN A 1 99 ? -15.754 7.198 14.828 1.00 70.12 99 ASN A CA 1
ATOM 811 C C . ASN A 1 99 ? -16.548 6.064 14.150 1.00 70.12 99 ASN A C 1
ATOM 813 O O . ASN A 1 99 ? -17.627 5.709 14.619 1.00 70.12 99 ASN A O 1
ATOM 817 N N . ALA A 1 100 ? -16.034 5.482 13.064 1.00 74.56 100 ALA A N 1
ATOM 818 C CA . ALA A 1 100 ? -16.658 4.345 12.386 1.00 74.56 100 ALA A CA 1
ATOM 819 C C . ALA A 1 100 ? -16.531 3.030 13.189 1.00 74.56 100 ALA A C 1
ATOM 821 O O . ALA A 1 100 ? -15.759 2.924 14.151 1.00 74.56 100 ALA A O 1
ATOM 822 N N . SER A 1 101 ? -17.219 1.964 12.764 1.00 79.12 101 SER A N 1
ATOM 823 C CA . SER A 1 101 ? -16.925 0.618 13.280 1.00 79.12 101 SER A CA 1
ATOM 824 C C . SER A 1 101 ? -15.467 0.242 12.973 1.00 79.12 101 SER A C 1
ATOM 826 O O . SER A 1 101 ? -14.889 0.712 11.992 1.00 79.12 101 SER A O 1
ATOM 828 N N . LEU A 1 102 ? -14.840 -0.567 13.834 1.00 75.25 102 LEU A N 1
ATOM 829 C CA . LEU A 1 102 ? -13.418 -0.915 13.700 1.00 75.25 102 LEU A CA 1
ATOM 830 C C . LEU A 1 102 ? -13.123 -1.543 12.325 1.00 75.25 102 LEU A C 1
ATOM 832 O O . LEU A 1 102 ? -12.181 -1.153 11.642 1.00 75.25 102 LEU A O 1
ATOM 836 N N . THR A 1 103 ? -13.994 -2.454 11.890 1.00 77.31 103 THR A N 1
ATOM 837 C CA . THR A 1 103 ? -13.898 -3.139 10.598 1.00 77.31 103 THR A CA 1
ATOM 838 C C . THR A 1 103 ? -14.042 -2.178 9.422 1.00 77.31 103 THR A C 1
ATOM 840 O O . THR A 1 103 ? -13.243 -2.237 8.492 1.00 77.31 103 THR A O 1
ATOM 843 N N . ALA A 1 104 ? -15.016 -1.262 9.467 1.00 76.75 104 ALA A N 1
ATOM 844 C CA . ALA A 1 104 ? -15.212 -0.284 8.397 1.00 76.75 104 ALA A CA 1
ATOM 845 C C . ALA A 1 104 ? -14.030 0.688 8.301 1.00 76.75 104 ALA A C 1
ATOM 847 O O . ALA A 1 104 ? -13.579 1.004 7.204 1.00 76.75 104 ALA A O 1
ATOM 848 N N . ALA A 1 105 ? -13.483 1.116 9.441 1.00 73.50 105 ALA A N 1
ATOM 849 C CA . ALA A 1 105 ? -12.309 1.977 9.475 1.00 73.50 105 ALA A CA 1
ATOM 850 C C . ALA A 1 105 ? -11.088 1.300 8.841 1.00 73.50 105 ALA A C 1
ATOM 852 O O . ALA A 1 105 ? -10.421 1.908 8.005 1.00 73.50 105 ALA A O 1
ATOM 853 N N . TYR A 1 106 ? -10.826 0.035 9.183 1.00 76.94 106 TYR A N 1
ATOM 854 C CA . TYR A 1 106 ? -9.726 -0.713 8.580 1.00 76.94 106 TYR A CA 1
ATOM 855 C C . TYR A 1 106 ? -9.936 -0.973 7.089 1.00 76.94 106 TYR A C 1
ATOM 857 O O . TYR A 1 106 ? -9.002 -0.777 6.317 1.00 76.94 106 TYR A O 1
ATOM 865 N N . ALA A 1 107 ? -11.150 -1.329 6.663 1.00 79.44 107 ALA A N 1
ATOM 866 C CA . ALA A 1 107 ? -11.460 -1.529 5.248 1.00 79.44 107 ALA A CA 1
ATOM 867 C C . ALA A 1 107 ? -11.278 -0.238 4.427 1.00 79.44 107 ALA A C 1
ATOM 869 O O . ALA A 1 107 ? -10.647 -0.258 3.371 1.00 79.44 107 ALA A O 1
ATOM 870 N N . LEU A 1 108 ? -11.768 0.900 4.931 1.00 77.69 108 LEU A N 1
ATOM 871 C CA . LEU A 1 108 ? -11.618 2.198 4.269 1.00 77.69 108 LEU A CA 1
ATOM 872 C C . LEU A 1 108 ? -10.156 2.644 4.192 1.00 77.69 108 LEU A C 1
ATOM 874 O O . LEU A 1 108 ? -9.734 3.175 3.167 1.00 77.69 108 LEU A O 1
ATOM 878 N N . MET A 1 109 ? -9.370 2.429 5.248 1.00 76.19 109 MET A N 1
ATOM 879 C CA . MET A 1 109 ? -7.936 2.728 5.215 1.00 76.19 109 MET A CA 1
ATOM 880 C C . MET A 1 109 ? -7.192 1.832 4.249 1.00 76.19 109 MET A C 1
ATOM 882 O O . MET A 1 109 ? -6.389 2.338 3.473 1.00 76.19 109 MET A O 1
ATOM 886 N N . PHE A 1 110 ? -7.471 0.530 4.281 1.00 80.69 110 PHE A N 1
ATOM 887 C CA . PHE A 1 110 ? -6.880 -0.411 3.347 1.00 80.69 110 PHE A CA 1
ATOM 888 C C . PHE A 1 110 ? -7.138 0.050 1.914 1.00 80.69 110 PHE A C 1
ATOM 890 O O . PHE A 1 110 ? -6.191 0.230 1.159 1.00 80.69 110 PHE A O 1
ATOM 897 N N . PHE A 1 111 ? -8.393 0.359 1.578 1.00 80.38 111 PHE A N 1
ATOM 898 C CA . PHE A 1 111 ? -8.758 0.854 0.254 1.00 80.38 111 PHE A CA 1
ATOM 899 C C . PHE A 1 111 ? -8.053 2.171 -0.108 1.00 80.38 111 PHE A C 1
ATOM 901 O O . PHE A 1 111 ? -7.559 2.314 -1.222 1.00 80.38 111 PHE A O 1
ATOM 908 N N . ARG A 1 112 ? -7.955 3.126 0.826 1.00 74.88 112 ARG A N 1
ATOM 909 C CA . ARG A 1 112 ? -7.272 4.414 0.600 1.00 74.88 112 ARG A CA 1
ATOM 910 C C . ARG A 1 112 ? -5.779 4.241 0.348 1.00 74.88 112 ARG A C 1
ATOM 912 O O . ARG A 1 112 ? -5.256 4.799 -0.612 1.00 74.88 112 ARG A O 1
ATOM 919 N N . VAL A 1 113 ? -5.100 3.470 1.195 1.00 80.81 113 VAL A N 1
ATOM 920 C CA . VAL A 1 113 ? -3.666 3.187 1.048 1.00 80.81 113 VAL A CA 1
ATOM 921 C C . VAL A 1 113 ? -3.429 2.444 -0.258 1.00 80.81 113 VAL A C 1
ATOM 923 O O . VAL A 1 113 ? -2.562 2.838 -1.035 1.00 80.81 113 VAL A O 1
ATOM 926 N N . TRP A 1 114 ? -4.243 1.425 -0.526 1.00 85.19 114 TRP A N 1
ATOM 927 C CA . TRP A 1 114 ? -4.200 0.661 -1.759 1.00 85.19 114 TRP A CA 1
ATOM 928 C C . TRP A 1 114 ? -4.319 1.566 -2.990 1.00 85.19 114 TRP A C 1
ATOM 930 O O . TRP A 1 114 ? -3.451 1.528 -3.859 1.00 85.19 114 TRP A O 1
ATOM 940 N N . LEU A 1 115 ? -5.320 2.450 -3.019 1.00 82.75 115 LEU A N 1
ATOM 941 C CA . LEU A 1 115 ? -5.562 3.375 -4.125 1.00 82.75 115 LEU A CA 1
ATOM 942 C C . LEU A 1 115 ? -4.391 4.347 -4.329 1.00 82.75 115 LEU A C 1
ATOM 944 O O . LEU A 1 115 ? -3.915 4.514 -5.450 1.00 82.75 115 LEU A O 1
ATOM 948 N N . VAL A 1 116 ? -3.906 4.975 -3.253 1.00 78.75 116 VAL A N 1
ATOM 949 C CA . VAL A 1 116 ? -2.799 5.944 -3.316 1.00 78.75 116 VAL A CA 1
ATOM 950 C C . VAL A 1 116 ? -1.525 5.292 -3.842 1.00 78.75 116 VAL A C 1
ATOM 952 O O . VAL A 1 116 ? -0.853 5.855 -4.711 1.00 78.75 116 VAL A O 1
ATOM 955 N N . VAL A 1 117 ? -1.193 4.103 -3.341 1.00 81.94 117 VAL A N 1
ATOM 956 C CA . VAL A 1 117 ? 0.000 3.377 -3.777 1.00 81.94 117 VAL A CA 1
ATOM 957 C C . VAL A 1 117 ? -0.168 2.885 -5.217 1.00 81.94 117 VAL A C 1
ATOM 959 O O . VAL A 1 117 ? 0.744 3.076 -6.018 1.00 81.94 117 VAL A O 1
ATOM 962 N N . ALA A 1 118 ? -1.332 2.340 -5.585 1.00 82.56 118 ALA A N 1
ATOM 963 C CA . ALA A 1 118 ? -1.605 1.871 -6.945 1.00 82.56 118 ALA A CA 1
ATOM 964 C C . ALA A 1 118 ? -1.491 2.990 -7.990 1.00 82.56 118 ALA A C 1
ATOM 966 O O . ALA A 1 118 ? -0.851 2.809 -9.032 1.00 82.56 118 ALA A O 1
ATOM 967 N N . VAL A 1 119 ? -2.046 4.169 -7.693 1.00 80.25 119 VAL A N 1
ATOM 968 C CA . VAL A 1 119 ? -1.884 5.366 -8.531 1.00 80.25 119 VAL A CA 1
ATOM 969 C C . VAL A 1 119 ? -0.414 5.762 -8.608 1.00 80.25 119 VAL A C 1
ATOM 971 O O . VAL A 1 119 ? 0.093 5.965 -9.705 1.00 80.25 119 VAL A O 1
ATOM 974 N N . SER A 1 120 ? 0.289 5.829 -7.474 1.00 76.94 120 SER A N 1
ATOM 975 C CA . SER A 1 120 ? 1.693 6.263 -7.446 1.00 76.94 120 SER A CA 1
ATOM 976 C C . SER A 1 120 ? 2.589 5.338 -8.272 1.00 76.94 120 SER A C 1
ATOM 978 O O . SER A 1 120 ? 3.401 5.816 -9.064 1.00 76.94 120 SER A O 1
ATOM 980 N N . ASN A 1 121 ? 2.397 4.022 -8.155 1.00 76.94 121 ASN A N 1
ATOM 981 C CA . ASN A 1 121 ? 3.111 3.025 -8.953 1.00 76.94 121 ASN A CA 1
ATOM 982 C C . ASN A 1 121 ? 2.798 3.164 -10.449 1.00 76.94 121 ASN A C 1
ATOM 984 O O . ASN A 1 121 ? 3.710 3.119 -11.277 1.00 76.94 121 ASN A O 1
ATOM 988 N N . THR A 1 122 ? 1.528 3.387 -10.802 1.00 77.19 122 THR A N 1
ATOM 989 C CA . THR A 1 122 ? 1.106 3.580 -12.198 1.00 77.19 122 THR A CA 1
ATOM 990 C C . THR A 1 122 ? 1.716 4.847 -12.795 1.00 77.19 122 THR A C 1
ATOM 992 O O . THR A 1 122 ? 2.310 4.792 -13.870 1.00 77.19 122 THR A O 1
ATOM 995 N N . SER A 1 123 ? 1.628 5.971 -12.081 1.00 74.06 123 SER A N 1
ATOM 996 C CA . SER A 1 123 ? 2.221 7.256 -12.464 1.00 74.06 123 SER A CA 1
ATOM 997 C C . SER A 1 123 ? 3.730 7.141 -12.646 1.00 74.06 123 SER A C 1
ATOM 999 O O . SER A 1 123 ? 4.271 7.581 -13.657 1.00 74.06 123 SER A O 1
ATOM 1001 N N . HIS A 1 124 ? 4.413 6.487 -11.703 1.00 72.19 124 HIS A N 1
ATOM 1002 C CA . HIS A 1 124 ? 5.847 6.239 -11.798 1.00 72.19 124 HIS A CA 1
ATOM 1003 C C . HIS A 1 124 ? 6.174 5.409 -13.045 1.00 72.19 124 HIS A C 1
ATOM 1005 O O . HIS A 1 124 ? 7.036 5.791 -13.829 1.00 72.19 124 HIS A O 1
ATOM 1011 N N . SER A 1 125 ? 5.432 4.329 -13.301 1.00 69.69 125 SER A N 1
ATOM 1012 C CA . SER A 1 125 ? 5.612 3.530 -14.516 1.00 69.69 125 SER A CA 1
ATOM 1013 C C . SER A 1 125 ? 5.411 4.339 -15.801 1.00 69.69 125 SER A C 1
ATOM 1015 O O . SER A 1 125 ? 6.155 4.135 -16.757 1.00 69.69 125 SER A O 1
ATOM 1017 N N . GLN A 1 126 ? 4.420 5.233 -15.848 1.00 70.88 126 GLN A N 1
ATOM 1018 C CA . GLN A 1 126 ? 4.162 6.070 -17.022 1.00 70.88 126 GLN A CA 1
ATOM 1019 C C . GLN A 1 126 ? 5.296 7.065 -17.267 1.00 70.88 126 GLN A C 1
ATOM 1021 O O . GLN A 1 126 ? 5.751 7.190 -18.400 1.00 70.88 126 GLN A O 1
ATOM 1026 N N . ILE A 1 127 ? 5.802 7.711 -16.214 1.00 69.62 127 ILE A N 1
ATOM 1027 C CA . ILE A 1 127 ? 6.946 8.631 -16.299 1.00 69.62 127 ILE A CA 1
ATOM 1028 C C . ILE A 1 127 ? 8.174 7.909 -16.869 1.00 69.62 127 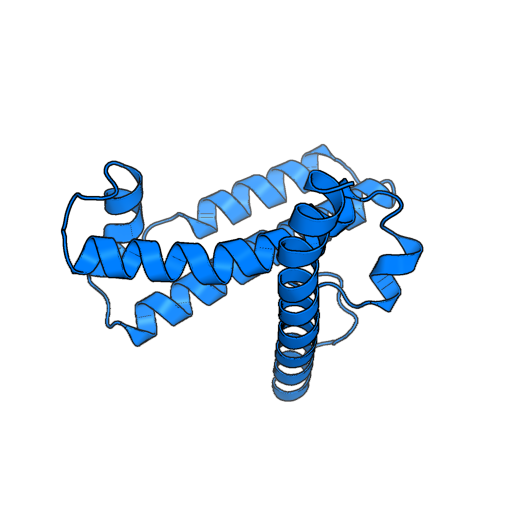ILE A C 1
ATOM 1030 O O . ILE A 1 127 ? 8.828 8.416 -17.777 1.00 69.62 127 ILE A O 1
ATOM 1034 N N . PHE A 1 128 ? 8.464 6.697 -16.384 1.00 65.75 128 PHE A N 1
ATOM 1035 C CA . PHE A 1 128 ? 9.605 5.906 -16.858 1.00 65.75 128 PHE A CA 1
ATOM 1036 C C . PHE A 1 128 ? 9.473 5.447 -18.314 1.00 65.75 128 PHE A C 1
ATOM 1038 O O . PHE A 1 128 ? 10.481 5.267 -18.991 1.00 65.75 128 PHE A O 1
ATOM 1045 N N . GLN A 1 129 ? 8.248 5.298 -18.815 1.00 69.00 129 GLN A N 1
ATOM 1046 C CA . GLN A 1 129 ? 7.975 4.967 -20.215 1.00 69.00 129 GLN A CA 1
ATOM 1047 C C . GLN A 1 129 ? 7.943 6.206 -21.131 1.00 69.00 129 GLN A C 1
ATOM 1049 O O . GLN A 1 129 ? 7.533 6.101 -22.285 1.00 69.00 129 GLN A O 1
ATOM 1054 N N . GLY A 1 130 ? 8.380 7.374 -20.642 1.00 65.94 130 GLY A N 1
ATOM 1055 C CA . GLY A 1 130 ? 8.403 8.625 -21.406 1.00 65.94 130 GLY A CA 1
ATOM 1056 C C . GLY A 1 130 ? 7.072 9.383 -21.410 1.00 65.94 130 GLY A C 1
ATOM 1057 O O . GLY A 1 130 ? 6.861 10.248 -22.256 1.00 65.94 130 GLY A O 1
ATOM 1058 N N . GLY A 1 131 ? 6.164 9.052 -20.490 1.00 64.31 131 GLY A N 1
ATOM 1059 C CA . GLY A 1 131 ? 4.908 9.766 -20.286 1.00 64.31 131 GLY A CA 1
ATOM 1060 C C . GLY A 1 131 ? 5.095 11.147 -19.650 1.00 64.31 131 GLY A C 1
ATOM 1061 O O . GLY A 1 131 ? 6.130 11.456 -19.060 1.00 64.31 131 GLY A O 1
ATOM 1062 N N . ASP A 1 132 ? 4.062 11.984 -19.756 1.00 71.94 132 ASP A N 1
ATOM 1063 C CA . ASP A 1 132 ? 4.077 13.352 -19.236 1.00 71.94 132 ASP A CA 1
ATOM 1064 C C . ASP A 1 132 ? 4.097 13.371 -17.695 1.00 71.94 132 ASP A C 1
ATOM 1066 O O . ASP A 1 132 ? 3.121 13.025 -17.017 1.00 71.94 132 ASP A O 1
ATOM 1070 N N . PHE A 1 133 ? 5.232 13.809 -17.146 1.00 68.56 133 PHE A N 1
ATOM 1071 C CA . PHE A 1 133 ? 5.471 13.936 -15.712 1.00 68.56 133 PHE A CA 1
ATOM 1072 C C . PHE A 1 133 ? 4.445 14.825 -15.011 1.00 68.56 133 PHE A C 1
ATOM 1074 O O . PHE A 1 133 ? 4.037 14.518 -13.889 1.00 68.56 133 PHE A O 1
ATOM 1081 N N . PHE A 1 134 ? 4.006 15.909 -15.650 1.00 67.31 134 PHE A N 1
ATOM 1082 C CA . PHE A 1 134 ? 3.117 16.878 -15.019 1.00 67.31 134 PHE A CA 1
ATOM 1083 C C . PHE A 1 134 ? 1.717 16.294 -14.805 1.00 67.31 134 PHE A C 1
ATOM 1085 O O . PHE A 1 134 ? 1.145 16.419 -13.721 1.00 67.31 134 PHE A O 1
ATOM 1092 N N . LEU A 1 135 ? 1.200 15.572 -15.801 1.00 65.62 135 LEU A N 1
ATOM 1093 C CA . LEU A 1 135 ? -0.076 14.856 -15.711 1.00 65.62 135 LEU A CA 1
ATOM 1094 C C . LEU A 1 135 ? -0.030 13.724 -14.677 1.00 65.62 135 LEU A C 1
ATOM 1096 O O . LEU A 1 135 ? -0.945 13.601 -13.861 1.00 65.62 135 LEU A O 1
ATOM 1100 N N . ALA A 1 136 ? 1.050 12.939 -14.662 1.00 62.84 136 ALA A N 1
ATOM 1101 C CA . ALA A 1 136 ? 1.250 11.865 -13.688 1.00 62.84 136 ALA A CA 1
ATOM 1102 C C . ALA A 1 136 ? 1.367 12.404 -12.247 1.00 62.84 136 ALA A C 1
ATOM 1104 O O . ALA A 1 136 ? 0.809 11.832 -11.303 1.00 62.84 136 ALA A O 1
ATOM 1105 N N . TRP A 1 137 ? 2.040 13.542 -12.066 1.00 62.62 137 TRP A N 1
ATOM 1106 C CA . TRP A 1 137 ? 2.149 14.222 -10.777 1.00 62.62 137 TRP A CA 1
ATOM 1107 C C . TRP A 1 137 ? 0.798 14.770 -10.303 1.00 62.62 137 TRP A C 1
ATOM 1109 O O . TRP A 1 137 ? 0.399 14.490 -9.173 1.00 62.62 137 TRP A O 1
ATOM 1119 N N . ILE A 1 138 ? 0.037 15.446 -11.174 1.00 66.75 138 ILE A N 1
ATOM 1120 C CA . ILE A 1 138 ? -1.312 15.939 -10.850 1.00 66.75 138 ILE A CA 1
ATOM 1121 C C . ILE A 1 138 ? -2.245 14.786 -10.478 1.00 66.75 138 ILE A C 1
ATOM 1123 O O . ILE A 1 138 ? -2.914 14.866 -9.450 1.00 66.75 138 ILE A O 1
ATOM 1127 N N . ALA A 1 139 ? -2.275 13.705 -11.261 1.00 65.56 139 ALA A N 1
ATOM 1128 C CA . ALA A 1 139 ? -3.110 12.542 -10.962 1.00 65.56 139 ALA A CA 1
ATOM 1129 C C . ALA A 1 139 ? -2.767 11.943 -9.588 1.00 65.56 139 ALA A C 1
ATOM 1131 O O . ALA A 1 139 ? -3.660 11.627 -8.801 1.00 65.56 139 ALA A O 1
ATOM 1132 N N . THR A 1 140 ? -1.476 11.871 -9.259 1.00 63.56 140 THR A N 1
ATOM 1133 C CA . THR A 1 140 ? -1.006 11.402 -7.950 1.00 63.56 140 THR A CA 1
ATOM 1134 C C . THR A 1 140 ? -1.440 12.347 -6.828 1.00 63.56 140 THR A C 1
ATOM 1136 O O . THR A 1 140 ? -2.007 11.892 -5.838 1.00 63.56 140 THR A O 1
ATOM 1139 N N . CYS A 1 141 ? -1.258 13.660 -6.986 1.00 63.88 141 CYS A N 1
ATOM 1140 C CA . CYS A 1 141 ? -1.654 14.656 -5.989 1.00 63.88 141 CYS A CA 1
ATOM 1141 C C . CYS A 1 141 ? -3.174 14.720 -5.776 1.00 63.88 141 CYS A C 1
ATOM 1143 O O . CYS A 1 141 ? -3.622 14.815 -4.634 1.00 63.88 141 CYS A O 1
ATOM 1145 N N . VAL A 1 142 ? -3.972 14.632 -6.843 1.00 67.12 142 VAL A N 1
ATOM 1146 C CA . VAL A 1 142 ? -5.441 14.630 -6.768 1.00 67.12 142 VAL A CA 1
ATOM 1147 C C . VAL A 1 142 ? -5.938 13.366 -6.074 1.00 67.12 142 VAL A C 1
ATOM 1149 O O . VAL A 1 142 ? -6.770 13.456 -5.176 1.00 67.12 142 VAL A O 1
ATOM 1152 N N . MET A 1 143 ? -5.397 12.196 -6.417 1.00 63.16 143 MET A N 1
ATOM 1153 C CA . MET A 1 143 ? -5.806 10.928 -5.804 1.00 63.16 143 MET A CA 1
ATOM 1154 C C . MET A 1 143 ? -5.308 10.782 -4.363 1.00 63.16 143 MET A C 1
ATOM 1156 O O . MET A 1 143 ? -6.031 10.246 -3.523 1.00 63.16 143 MET A O 1
ATOM 1160 N N . MET A 1 144 ? -4.126 11.319 -4.039 1.00 59.31 144 MET A N 1
ATOM 1161 C CA . MET A 1 144 ? -3.688 11.495 -2.652 1.00 59.31 144 MET A CA 1
ATOM 1162 C C . MET A 1 144 ? -4.656 12.409 -1.903 1.00 59.31 144 MET A C 1
ATOM 1164 O O . MET A 1 144 ? -5.153 12.020 -0.852 1.00 59.31 144 MET A O 1
ATOM 1168 N N . GLY A 1 145 ? -5.000 13.568 -2.471 1.00 57.41 145 GLY A N 1
ATOM 1169 C CA . GLY A 1 145 ? -5.985 14.492 -1.911 1.00 57.41 145 GLY A CA 1
ATOM 1170 C C . GLY A 1 145 ? -7.322 13.811 -1.617 1.00 57.41 145 GLY A C 1
ATOM 1171 O O . GLY A 1 145 ? -7.774 13.848 -0.477 1.00 57.41 145 GLY A O 1
ATOM 1172 N N . LEU A 1 146 ? -7.898 13.108 -2.599 1.00 54.59 146 LEU A N 1
ATOM 1173 C CA . LEU A 1 146 ? -9.137 12.325 -2.475 1.00 54.59 146 LEU A CA 1
ATOM 1174 C C . LEU A 1 146 ? -9.029 11.210 -1.416 1.00 54.59 146 LEU A C 1
ATOM 1176 O O . LEU A 1 146 ? -9.976 10.981 -0.664 1.00 54.59 146 LEU A O 1
ATOM 1180 N N . GLY A 1 147 ? -7.865 10.566 -1.297 1.00 49.91 147 GLY A N 1
ATOM 1181 C CA . GLY A 1 147 ? -7.561 9.583 -0.253 1.00 49.91 147 GLY A CA 1
ATOM 1182 C C . GLY A 1 147 ? -7.543 10.159 1.170 1.00 49.91 147 GLY A C 1
ATOM 1183 O O . GLY A 1 147 ? -7.699 9.402 2.130 1.00 49.91 147 GLY A O 1
ATOM 1184 N N . PHE A 1 148 ? -7.424 11.481 1.324 1.00 46.03 148 PHE A N 1
ATOM 1185 C CA . PHE A 1 148 ? -7.469 12.197 2.605 1.00 46.03 148 PHE A CA 1
ATOM 1186 C C . PHE A 1 148 ? -8.741 13.031 2.808 1.00 46.03 148 PHE A C 1
ATOM 1188 O O . PHE A 1 148 ? -8.915 13.593 3.890 1.00 46.03 148 PHE A O 1
ATOM 1195 N N . ILE A 1 149 ? -9.665 13.074 1.839 1.00 44.62 149 ILE A N 1
ATOM 1196 C CA . ILE A 1 149 ? -10.957 13.740 2.041 1.00 44.62 149 ILE A CA 1
ATOM 1197 C C . ILE A 1 149 ? -11.740 12.968 3.116 1.00 44.62 149 ILE A C 1
ATOM 1199 O O . ILE A 1 149 ? -11.886 11.742 3.013 1.00 44.62 149 ILE A O 1
ATOM 1203 N N . PRO A 1 150 ? -12.219 13.636 4.177 1.00 43.12 150 PRO A N 1
ATOM 1204 C 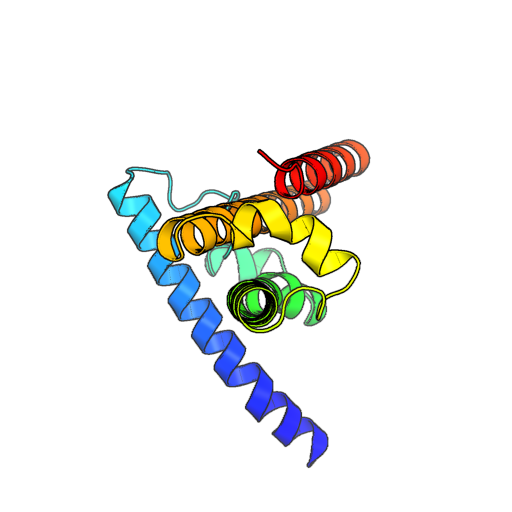CA . PRO A 1 150 ? -13.191 13.044 5.082 1.00 43.12 150 PRO A CA 1
ATOM 1205 C C . PRO A 1 150 ? -14.502 12.859 4.302 1.00 43.12 150 PRO A C 1
ATOM 1207 O O . PRO A 1 150 ? -15.113 13.844 3.897 1.00 43.12 150 PRO A O 1
ATOM 1210 N N . LEU A 1 151 ? -14.874 11.602 4.029 1.00 42.00 151 LEU A N 1
ATOM 1211 C CA . LEU A 1 151 ? -16.233 11.242 3.608 1.00 42.00 151 LEU A CA 1
ATOM 1212 C C . LEU A 1 151 ? -17.136 11.216 4.842 1.00 42.00 151 LEU A C 1
ATOM 1214 O O . LEU A 1 151 ? -16.647 10.722 5.888 1.00 42.00 151 LEU A O 1
#

Radius of gyration: 16.89 Å; chains: 1; bounding box: 46×31×45 Å

pLDDT: mean 73.76, std 10.17, range [42.0, 90.0]

Secondary structure (DSSP, 8-state):
-HHHHHHHHHHHHHHHHHHHHHHHHHHHHHHTT--TT-S--SS--HHHHHHH--SHHHHIIIIIHHHHHHHHHHHHHHHHHHSTTTTHHHHHHTHHHHHS-HHHHHHHHHHHHHHHHHHHHHHHHHHHTT--HHHHHHHHHHHHHHHHS--

Foldseek 3Di:
DVVVVVCCVVVVVLQVVLVVVLVVQLVVCVVVVHDSQDLLWLAHDPVCPVVQPPDPVVVCLRRRVLSCQLPVVLVVLVVCLVPPCPVPPVSVLCVLLNPDDSVVSSVLSNVLSTRLSSLLSSLSVCVSVVHDNVVSVVSNVVSNVVSSDRD

Sequence (151 aa):
MFLINLLNFIIYPLFLAADICEQIETFVFGLLHMWIWTNFRMFPCQHQYEERYVGLHQLIAGRILPVILLVAIPELVRNERRTPGSAGLVGRMLRPLTNASLTAAYALMFFRVWLVVAVSNTSHSQIFQGGDFFLAWIATCVMMGLGFIPL